Protein AF-A0A973TE44-F1 (afdb_monomer)

pLDDT: mean 85.62, std 12.95, range [37.69, 96.62]

Radius of gyration: 35.78 Å; Cα contacts (8 Å, |Δi|>4): 60; chains: 1; bounding box: 90×37×78 Å

Structure (mmCIF, N/CA/C/O backbone):
data_AF-A0A973TE44-F1
#
_entry.id   AF-A0A973TE44-F1
#
loop_
_atom_site.group_PDB
_atom_site.id
_atom_site.type_symbol
_atom_site.label_atom_id
_atom_site.label_alt_id
_atom_site.label_comp_id
_atom_site.label_asym_id
_atom_site.label_entity_id
_atom_site.label_seq_id
_atom_site.pdbx_PDB_ins_code
_atom_site.Cartn_x
_atom_site.Cartn_y
_atom_site.Cartn_z
_atom_site.occupancy
_atom_site.B_iso_or_equiv
_atom_site.auth_seq_id
_atom_site.auth_comp_id
_atom_site.auth_asym_id
_atom_site.auth_atom_id
_atom_site.pdbx_PDB_model_num
ATOM 1 N N . MET A 1 1 ? 67.732 -26.550 -35.153 1.00 37.69 1 MET A N 1
ATOM 2 C CA . MET A 1 1 ? 66.319 -26.499 -35.582 1.00 37.69 1 MET A CA 1
ATOM 3 C C . MET A 1 1 ? 65.726 -25.186 -35.082 1.00 37.69 1 MET A C 1
ATOM 5 O O . MET A 1 1 ? 65.305 -25.132 -33.938 1.00 37.69 1 MET A O 1
ATOM 9 N N . SER A 1 2 ? 65.777 -24.120 -35.887 1.00 40.84 2 SER A N 1
ATOM 10 C CA . SER A 1 2 ? 65.094 -22.851 -35.585 1.00 40.84 2 SER A CA 1
ATOM 11 C C . SER A 1 2 ? 64.194 -22.502 -36.761 1.00 40.84 2 SER A C 1
ATOM 13 O O . SER A 1 2 ? 64.636 -21.915 -37.746 1.00 40.84 2 SER A O 1
ATOM 15 N N . GLU A 1 3 ? 62.939 -22.927 -36.653 1.00 41.88 3 GLU A N 1
ATOM 16 C CA . GLU A 1 3 ? 61.847 -22.591 -37.564 1.00 41.88 3 GLU A CA 1
ATOM 17 C C . GLU A 1 3 ? 61.602 -21.077 -37.513 1.00 41.88 3 GLU A C 1
ATOM 19 O O . GLU A 1 3 ? 61.155 -20.519 -36.507 1.00 41.88 3 GLU A O 1
ATOM 24 N N . SER A 1 4 ? 61.951 -20.389 -38.597 1.00 41.69 4 SER A N 1
ATOM 25 C CA . SER A 1 4 ? 61.734 -18.953 -38.739 1.00 41.69 4 SER A CA 1
ATOM 26 C C . SER A 1 4 ? 60.271 -18.693 -39.094 1.00 41.69 4 SER A C 1
ATOM 28 O O . SER A 1 4 ? 59.828 -1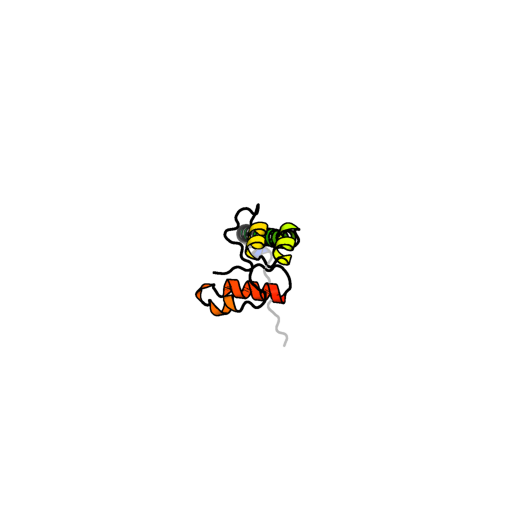8.932 -40.213 1.00 41.69 4 SER A O 1
ATOM 30 N N . LYS A 1 5 ? 59.519 -18.203 -38.105 1.00 54.81 5 LYS A N 1
ATOM 31 C CA . LYS A 1 5 ? 58.118 -17.774 -38.206 1.00 54.81 5 LYS A CA 1
ATOM 32 C C . LYS A 1 5 ? 57.947 -16.796 -39.383 1.00 54.81 5 LYS A C 1
ATOM 34 O O . LYS A 1 5 ? 58.643 -15.774 -39.393 1.00 54.81 5 LYS A O 1
ATOM 39 N N . PRO A 1 6 ? 57.037 -17.042 -40.346 1.00 48.88 6 PRO A N 1
ATOM 40 C CA . PRO A 1 6 ? 56.859 -16.145 -41.475 1.00 48.88 6 PRO A CA 1
ATOM 41 C C . PRO A 1 6 ? 56.259 -14.847 -40.941 1.00 48.88 6 PRO A C 1
ATOM 43 O O . PRO A 1 6 ? 55.105 -14.787 -40.514 1.00 48.88 6 PRO A O 1
ATOM 46 N N . ARG A 1 7 ? 57.078 -13.797 -40.895 1.00 52.97 7 ARG A N 1
ATOM 47 C CA . ARG A 1 7 ? 56.592 -12.447 -40.635 1.00 52.97 7 ARG A CA 1
ATOM 48 C C . ARG A 1 7 ? 55.834 -12.034 -41.887 1.00 52.97 7 ARG A C 1
ATOM 50 O O . ARG A 1 7 ? 56.442 -11.868 -42.939 1.00 52.97 7 ARG A O 1
ATOM 57 N N . LEU A 1 8 ? 54.513 -11.916 -41.763 1.00 49.75 8 LEU A N 1
ATOM 58 C CA . LEU A 1 8 ? 53.638 -11.289 -42.750 1.00 49.75 8 LEU A CA 1
ATOM 59 C C . LEU A 1 8 ? 54.120 -9.849 -42.965 1.00 49.75 8 LEU A C 1
ATOM 61 O O . LEU A 1 8 ? 53.689 -8.919 -42.287 1.00 49.75 8 LEU A O 1
ATOM 65 N N . GLY A 1 9 ? 55.083 -9.683 -43.868 1.00 49.81 9 GLY A N 1
ATOM 66 C CA . GLY A 1 9 ? 55.574 -8.398 -44.332 1.00 49.81 9 GLY A CA 1
ATOM 67 C C . GLY A 1 9 ? 54.519 -7.760 -45.221 1.00 49.81 9 GLY A C 1
ATOM 68 O O . GLY A 1 9 ? 54.658 -7.750 -46.439 1.00 49.81 9 GLY A O 1
ATOM 69 N N . LEU A 1 10 ? 53.442 -7.260 -44.618 1.00 52.91 10 LEU A N 1
ATOM 70 C CA . LEU A 1 10 ? 52.494 -6.384 -45.294 1.00 52.91 10 LEU A CA 1
ATOM 71 C C . LEU A 1 10 ? 53.229 -5.072 -45.575 1.00 52.91 10 LEU A C 1
ATOM 73 O O . LEU A 1 10 ? 53.454 -4.258 -44.680 1.00 52.91 10 LEU A O 1
ATOM 77 N N . SER A 1 11 ? 53.683 -4.901 -46.815 1.00 55.22 11 SER A N 1
ATOM 78 C CA . SER A 1 11 ? 54.371 -3.688 -47.238 1.00 55.22 11 SER A CA 1
ATOM 79 C C . SER A 1 11 ? 53.428 -2.488 -47.090 1.00 55.22 11 SER A C 1
ATOM 81 O O . SER A 1 11 ? 52.282 -2.509 -47.541 1.00 55.22 11 SER A O 1
ATOM 83 N N . ALA A 1 12 ? 53.910 -1.406 -46.473 1.00 56.47 12 ALA A N 1
ATOM 84 C CA . ALA A 1 12 ? 53.135 -0.175 -46.275 1.00 56.47 12 ALA A CA 1
ATOM 85 C C . ALA A 1 12 ? 52.598 0.427 -47.596 1.00 56.47 12 ALA A C 1
ATOM 87 O O . ALA A 1 12 ? 51.619 1.171 -47.595 1.00 56.47 12 ALA A O 1
ATOM 88 N N . ALA A 1 13 ? 53.205 0.069 -48.735 1.00 56.97 13 ALA A N 1
ATOM 89 C CA . ALA A 1 13 ? 52.755 0.442 -50.073 1.00 56.97 13 ALA A CA 1
ATOM 90 C C . ALA A 1 13 ? 51.492 -0.318 -50.532 1.00 56.97 13 ALA A C 1
ATOM 92 O O . ALA A 1 13 ? 50.650 0.281 -51.197 1.00 56.97 13 ALA A O 1
ATOM 93 N N . ALA A 1 14 ? 51.317 -1.587 -50.140 1.00 59.59 14 ALA A N 1
ATOM 94 C CA . ALA A 1 14 ? 50.123 -2.378 -50.458 1.00 59.59 14 ALA A CA 1
ATOM 95 C C . ALA A 1 14 ? 48.900 -1.991 -49.600 1.00 59.59 14 ALA A C 1
ATOM 97 O O . ALA A 1 14 ? 47.764 -2.214 -50.009 1.00 59.59 14 ALA A O 1
ATOM 98 N N . LEU A 1 15 ? 49.117 -1.363 -48.435 1.00 58.75 15 LEU A N 1
ATOM 99 C CA . LEU A 1 15 ? 48.050 -0.893 -47.538 1.00 58.75 15 LEU A CA 1
ATOM 100 C C . LEU A 1 15 ? 47.432 0.458 -47.942 1.00 58.75 15 LEU A C 1
ATOM 102 O O . LEU A 1 15 ? 46.294 0.744 -47.571 1.00 58.75 15 LEU A O 1
ATOM 106 N N . ARG A 1 16 ? 48.151 1.293 -48.705 1.00 64.12 16 ARG A N 1
ATOM 107 C CA . ARG A 1 16 ? 47.674 2.616 -49.156 1.00 64.12 16 ARG A CA 1
ATOM 108 C C . ARG A 1 16 ? 46.314 2.596 -49.877 1.00 64.12 16 ARG A C 1
ATOM 110 O O . ARG A 1 16 ? 45.487 3.438 -49.539 1.00 64.12 16 ARG A O 1
ATOM 117 N N . PRO A 1 17 ? 46.034 1.663 -50.808 1.00 71.62 17 PRO A N 1
ATOM 118 C CA . PRO A 1 17 ? 44.709 1.561 -51.426 1.00 71.62 17 PRO A CA 1
ATOM 119 C C . PRO A 1 17 ? 43.651 0.897 -50.525 1.00 71.62 17 PRO A C 1
ATOM 121 O O . PRO A 1 17 ? 42.462 1.066 -50.774 1.00 71.62 17 PRO A O 1
ATOM 124 N N . ALA A 1 18 ? 44.049 0.177 -49.468 1.00 77.06 18 ALA A N 1
ATOM 125 C CA . ALA A 1 18 ? 43.128 -0.467 -48.525 1.00 77.06 18 ALA A CA 1
ATOM 126 C C . ALA A 1 18 ? 42.612 0.489 -47.430 1.00 77.06 18 ALA A C 1
ATOM 128 O O . ALA A 1 18 ? 41.529 0.279 -46.888 1.00 77.06 18 ALA A O 1
ATOM 129 N N . LEU A 1 19 ? 43.348 1.567 -47.134 1.00 82.31 19 LEU A N 1
ATOM 130 C CA . LEU A 1 19 ? 42.959 2.615 -46.179 1.00 82.31 19 LEU A CA 1
ATOM 131 C C . LEU A 1 19 ? 41.549 3.201 -46.391 1.00 82.31 19 LEU A C 1
ATOM 133 O O . LEU A 1 19 ? 40.808 3.258 -45.410 1.00 82.31 19 LEU A O 1
ATOM 137 N N . PRO A 1 20 ? 41.127 3.619 -47.603 1.00 85.50 20 PRO A N 1
ATOM 138 C CA . PRO A 1 20 ? 39.774 4.141 -47.802 1.00 85.50 20 PRO A CA 1
ATOM 139 C C . PRO A 1 20 ? 38.699 3.075 -47.568 1.00 85.50 20 PRO A C 1
ATOM 141 O O . PRO A 1 20 ? 37.655 3.382 -47.003 1.00 85.50 20 PRO A O 1
ATOM 144 N N . VAL A 1 21 ? 38.963 1.815 -47.930 1.00 87.62 21 VAL A N 1
ATOM 145 C CA . VAL A 1 21 ? 38.032 0.700 -47.687 1.00 87.62 21 VAL A CA 1
ATOM 146 C C . VAL A 1 21 ? 37.864 0.458 -46.189 1.00 87.62 21 VAL A C 1
ATOM 148 O O . VAL A 1 21 ? 36.741 0.327 -45.708 1.00 87.62 21 VAL A O 1
ATOM 151 N N . VAL A 1 22 ? 38.966 0.466 -45.434 1.00 89.38 22 VAL A N 1
ATOM 152 C CA . VAL A 1 22 ? 38.932 0.366 -43.969 1.00 89.38 22 VAL A CA 1
ATOM 153 C C . VAL A 1 22 ? 38.205 1.563 -43.360 1.00 89.38 22 VAL A C 1
ATOM 155 O O . VAL A 1 22 ? 37.382 1.372 -42.475 1.00 89.38 22 VAL A O 1
ATOM 158 N N . ALA A 1 23 ? 38.442 2.782 -43.851 1.00 91.56 23 ALA A N 1
ATOM 159 C CA . ALA A 1 23 ? 37.746 3.973 -43.372 1.00 91.56 23 ALA A CA 1
ATOM 160 C C . ALA A 1 23 ? 36.227 3.873 -43.587 1.00 91.56 23 ALA A C 1
ATOM 162 O O . ALA A 1 23 ? 35.462 4.127 -42.659 1.00 91.56 23 ALA A O 1
ATOM 163 N N . VAL A 1 24 ? 35.786 3.438 -44.771 1.00 94.12 24 VAL A N 1
ATOM 164 C CA . VAL A 1 24 ? 34.364 3.201 -45.063 1.00 94.12 24 VAL A CA 1
ATOM 165 C C . VAL A 1 24 ? 33.791 2.121 -44.147 1.00 94.12 24 VAL A C 1
ATOM 167 O O . VAL A 1 24 ? 32.714 2.306 -43.584 1.00 94.12 24 VAL A O 1
ATOM 170 N N . LEU A 1 25 ? 34.516 1.021 -43.938 1.00 94.44 25 LEU A N 1
ATOM 171 C CA . LEU A 1 25 ? 34.082 -0.057 -43.051 1.00 94.44 25 LEU A CA 1
ATOM 172 C C . LEU A 1 25 ? 33.969 0.415 -41.594 1.00 94.44 25 LEU A C 1
ATOM 174 O O . LEU A 1 25 ? 32.982 0.114 -40.928 1.00 94.44 25 LEU A O 1
ATOM 178 N N . CYS A 1 26 ? 34.915 1.227 -41.120 1.00 95.12 26 CYS A N 1
ATOM 179 C CA . CYS A 1 26 ? 34.850 1.863 -39.805 1.00 95.12 26 CYS A CA 1
ATOM 180 C C . CYS A 1 26 ? 33.636 2.788 -39.673 1.00 95.12 26 CYS A C 1
ATOM 182 O O . CYS A 1 26 ? 32.968 2.761 -38.643 1.00 95.12 26 CYS A O 1
ATOM 184 N N . VAL A 1 27 ? 33.317 3.577 -40.703 1.00 96.38 27 VAL A N 1
ATOM 185 C CA . VAL A 1 27 ? 32.129 4.446 -40.702 1.00 96.38 27 VAL A CA 1
ATOM 186 C C . VAL A 1 27 ? 30.844 3.620 -40.662 1.00 96.38 27 VAL A C 1
ATOM 188 O O . VAL A 1 27 ? 29.948 3.929 -39.880 1.00 96.38 27 VAL A O 1
ATOM 191 N N . LEU A 1 28 ? 30.757 2.542 -41.444 1.00 96.56 28 LEU A N 1
ATOM 192 C CA . LEU A 1 28 ? 29.603 1.640 -41.424 1.00 96.56 28 LEU A CA 1
ATOM 193 C C . LEU A 1 28 ? 29.418 0.990 -40.051 1.00 96.56 28 LEU A C 1
ATOM 195 O O . LEU A 1 28 ? 28.299 0.948 -39.542 1.00 96.56 28 LEU A O 1
ATOM 199 N N . LEU A 1 29 ? 30.506 0.536 -39.426 1.00 96.12 29 LEU A N 1
ATOM 200 C CA . LEU A 1 29 ? 30.465 -0.005 -38.069 1.00 96.12 29 LEU A CA 1
ATOM 201 C C . LEU A 1 29 ? 30.053 1.058 -37.048 1.00 96.12 29 LEU A C 1
ATOM 203 O O . LEU A 1 29 ? 29.213 0.781 -36.198 1.00 96.12 29 LEU A O 1
ATOM 207 N N . ALA A 1 30 ? 30.584 2.277 -37.148 1.00 96.19 30 ALA A N 1
ATOM 208 C CA . ALA A 1 30 ? 30.212 3.374 -36.260 1.00 96.19 30 ALA A CA 1
ATOM 209 C C . ALA A 1 30 ? 28.715 3.705 -36.365 1.00 96.19 30 ALA A C 1
ATOM 211 O O . ALA A 1 30 ? 28.048 3.857 -35.343 1.00 96.19 30 ALA A O 1
ATOM 212 N N . LEU A 1 31 ? 28.167 3.749 -37.583 1.00 96.62 31 LEU A N 1
ATOM 213 C CA . LEU A 1 31 ? 26.737 3.961 -37.814 1.00 96.62 31 LEU A CA 1
ATOM 214 C C . LEU A 1 31 ? 25.889 2.803 -37.277 1.00 96.62 31 LEU A C 1
ATOM 216 O O . LEU A 1 31 ? 24.867 3.045 -36.636 1.00 96.62 31 LEU A O 1
ATOM 220 N N . ALA A 1 32 ? 26.316 1.556 -37.492 1.00 94.75 32 ALA A N 1
ATOM 221 C CA . ALA A 1 32 ? 25.615 0.384 -36.977 1.00 94.75 32 ALA A CA 1
ATOM 222 C C . ALA A 1 32 ? 25.575 0.378 -35.441 1.00 94.75 32 ALA A C 1
ATOM 224 O O . ALA A 1 32 ? 24.511 0.181 -34.854 1.00 94.75 32 ALA A O 1
ATOM 225 N N . LEU A 1 33 ? 26.706 0.659 -34.787 1.00 95.75 33 LEU A N 1
ATOM 226 C CA . LEU A 1 33 ? 26.793 0.746 -33.329 1.00 95.75 33 LEU A CA 1
ATOM 227 C C . LEU A 1 33 ? 25.950 1.899 -32.775 1.00 95.75 33 LEU A C 1
ATOM 229 O O . LEU A 1 33 ? 25.213 1.704 -31.810 1.00 95.75 33 LEU A O 1
ATOM 233 N N . ALA A 1 34 ? 26.000 3.076 -33.407 1.00 95.31 34 ALA A N 1
ATOM 234 C CA . ALA A 1 34 ? 25.180 4.219 -33.013 1.00 95.31 34 ALA A CA 1
ATOM 235 C C . ALA A 1 34 ? 23.679 3.903 -33.113 1.00 95.31 34 ALA A C 1
ATOM 237 O O . ALA A 1 34 ? 22.909 4.249 -32.218 1.00 95.31 34 ALA A O 1
ATOM 238 N N . TRP A 1 35 ? 23.262 3.203 -34.170 1.00 95.38 35 TRP A N 1
ATOM 239 C CA . TRP A 1 35 ? 21.872 2.795 -34.359 1.00 95.38 35 TRP A CA 1
ATOM 240 C C . TRP A 1 35 ? 21.396 1.792 -33.302 1.00 95.38 35 TRP A C 1
ATOM 242 O O . TRP A 1 35 ? 20.288 1.928 -32.781 1.00 95.38 35 TRP A O 1
ATOM 252 N N . ILE A 1 36 ? 22.230 0.804 -32.960 1.00 94.19 36 ILE A N 1
ATOM 253 C CA . ILE A 1 36 ? 21.920 -0.192 -31.923 1.00 94.19 36 ILE A CA 1
ATOM 254 C C . ILE A 1 36 ? 21.790 0.491 -30.560 1.00 94.19 36 ILE A C 1
ATOM 256 O O . ILE A 1 36 ? 20.752 0.354 -29.918 1.00 94.19 36 ILE A O 1
ATOM 260 N N . GLY A 1 37 ? 22.775 1.304 -30.167 1.00 91.94 37 GLY A N 1
ATOM 261 C CA . GLY A 1 37 ? 22.735 2.019 -28.890 1.00 91.94 37 GLY A CA 1
ATOM 262 C C . GLY A 1 37 ? 21.539 2.969 -28.780 1.00 91.94 37 GLY A C 1
ATOM 263 O O . GLY A 1 37 ? 20.916 3.069 -27.725 1.00 91.94 37 GLY A O 1
ATOM 264 N N . PHE A 1 38 ? 21.151 3.623 -29.880 1.00 93.62 38 PHE A N 1
ATOM 265 C CA . PHE A 1 38 ? 19.966 4.480 -29.901 1.00 93.62 38 PHE A CA 1
ATOM 266 C C . PHE A 1 38 ? 18.65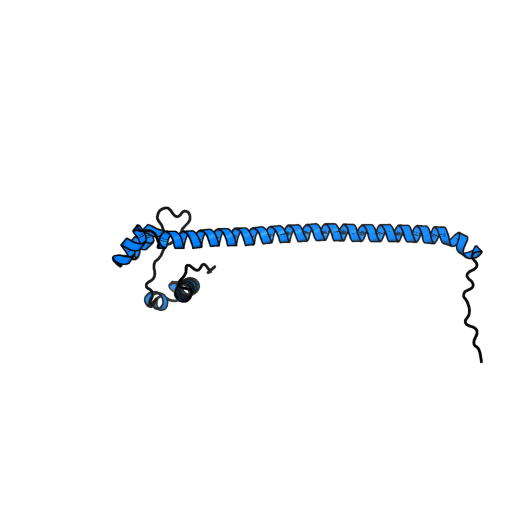9 3.693 -29.728 1.00 93.62 38 PHE A C 1
ATOM 268 O O . PHE A 1 38 ? 17.761 4.149 -29.018 1.00 93.62 38 PHE A O 1
ATOM 275 N N . ARG A 1 39 ? 18.545 2.505 -30.338 1.00 92.00 39 ARG A N 1
ATOM 276 C CA . ARG A 1 39 ? 17.392 1.612 -30.144 1.00 92.00 39 ARG A CA 1
ATOM 277 C C . ARG A 1 39 ? 17.316 1.083 -28.716 1.00 92.00 39 ARG A C 1
ATOM 279 O O . ARG A 1 39 ? 16.262 1.194 -28.098 1.00 92.00 39 ARG A O 1
ATOM 286 N N . GLU A 1 40 ? 18.429 0.594 -28.179 1.00 91.50 40 GLU A N 1
ATOM 287 C CA . GLU A 1 40 ? 18.506 0.118 -26.794 1.00 91.50 40 GLU A CA 1
ATOM 288 C C . GLU A 1 40 ? 18.137 1.220 -25.797 1.00 91.50 40 GLU A C 1
ATOM 290 O O . GLU A 1 40 ? 17.379 0.981 -24.858 1.00 91.50 40 GLU A O 1
ATOM 295 N N . TRP A 1 41 ? 18.601 2.452 -26.031 1.00 91.25 41 TRP A N 1
ATOM 296 C CA . TRP A 1 41 ? 18.233 3.598 -25.205 1.00 91.25 41 TRP A CA 1
ATOM 297 C C . TRP A 1 41 ? 16.728 3.891 -25.254 1.00 91.25 41 TRP A C 1
ATOM 299 O O . TRP A 1 41 ? 16.117 4.097 -24.206 1.00 91.25 41 TRP A O 1
ATOM 309 N N . GLN A 1 42 ? 16.099 3.865 -26.434 1.00 91.50 42 GLN A N 1
ATOM 310 C CA . GLN A 1 42 ? 14.646 4.055 -26.540 1.00 91.50 42 GLN A CA 1
ATOM 311 C C . GLN A 1 42 ? 13.853 2.959 -25.824 1.00 91.50 42 GLN A C 1
ATOM 313 O O . GLN A 1 42 ? 12.866 3.255 -25.146 1.00 91.50 42 GLN A O 1
ATOM 318 N N . ASP A 1 43 ? 14.271 1.704 -25.955 1.00 90.31 43 ASP A N 1
ATOM 319 C CA . ASP A 1 43 ? 13.596 0.582 -25.306 1.00 90.31 43 ASP A CA 1
ATOM 320 C C . ASP A 1 43 ? 13.770 0.629 -23.780 1.00 90.31 43 ASP A C 1
ATOM 322 O O . ASP A 1 43 ? 12.811 0.396 -23.036 1.00 90.31 43 ASP A O 1
ATOM 326 N N . ALA A 1 44 ? 14.947 1.037 -23.296 1.00 90.88 44 ALA A N 1
ATOM 327 C CA . ALA A 1 44 ? 15.193 1.292 -21.879 1.00 90.88 44 ALA A CA 1
ATOM 328 C C . ALA A 1 44 ? 14.309 2.425 -21.329 1.00 90.88 44 ALA A C 1
ATOM 330 O O . ALA A 1 44 ? 13.758 2.297 -20.239 1.00 90.88 44 ALA A O 1
ATOM 331 N N . GLN A 1 45 ? 14.105 3.509 -22.085 1.00 89.94 45 GLN A N 1
ATOM 332 C CA . GLN A 1 45 ? 13.204 4.597 -21.678 1.00 89.94 45 GLN A CA 1
ATOM 333 C C . GLN A 1 45 ? 11.752 4.116 -21.540 1.00 89.94 45 GLN A C 1
ATOM 335 O O . GLN A 1 45 ? 11.065 4.456 -20.576 1.00 89.94 45 GLN A O 1
ATOM 340 N N . ARG A 1 46 ? 11.276 3.280 -22.472 1.00 89.12 46 ARG A N 1
ATOM 341 C CA . ARG A 1 46 ? 9.911 2.725 -22.424 1.00 89.12 46 ARG A CA 1
ATOM 342 C C . ARG A 1 46 ? 9.711 1.793 -21.234 1.00 89.12 46 ARG A C 1
ATOM 344 O O . ARG A 1 46 ? 8.690 1.888 -20.554 1.00 89.12 46 ARG A O 1
ATOM 351 N N . SER A 1 47 ? 10.670 0.907 -20.968 1.00 91.31 47 SER A N 1
ATOM 352 C CA . SER A 1 47 ? 10.585 -0.018 -19.834 1.00 91.31 47 SER A CA 1
ATOM 353 C C . SER A 1 47 ? 10.653 0.717 -18.494 1.00 91.31 47 SER A C 1
ATOM 355 O O . SER A 1 47 ? 9.848 0.430 -17.607 1.00 91.31 47 SER A O 1
ATOM 357 N N . GLN A 1 48 ? 11.515 1.731 -18.374 1.00 91.94 48 GLN A N 1
ATOM 358 C CA . GLN A 1 48 ? 11.589 2.590 -17.190 1.00 91.94 48 GLN A CA 1
ATOM 359 C C . GLN A 1 48 ? 10.283 3.351 -16.950 1.00 91.94 48 GLN A C 1
ATOM 361 O O . GLN A 1 48 ? 9.808 3.392 -15.817 1.00 91.94 48 GLN A O 1
ATOM 366 N N . ALA A 1 49 ? 9.658 3.901 -17.995 1.00 90.44 49 ALA A N 1
ATOM 367 C CA . ALA A 1 49 ? 8.378 4.596 -17.866 1.00 90.44 49 ALA A CA 1
ATOM 368 C C . ALA A 1 49 ? 7.253 3.661 -17.380 1.00 90.44 49 ALA A C 1
ATOM 370 O O . ALA A 1 49 ? 6.467 4.032 -16.505 1.00 90.44 49 ALA A O 1
ATOM 371 N N . LEU A 1 50 ? 7.196 2.430 -17.900 1.00 94.00 50 LEU A N 1
ATOM 372 C CA . LEU A 1 50 ? 6.240 1.414 -17.446 1.00 94.00 50 LEU A CA 1
ATOM 373 C C . LEU A 1 50 ? 6.490 1.003 -15.993 1.00 94.00 50 LEU A C 1
ATOM 375 O O . LEU A 1 50 ? 5.546 0.906 -15.209 1.00 94.00 50 LEU A O 1
ATOM 379 N N . GLN A 1 51 ? 7.753 0.794 -15.621 1.00 93.88 51 GLN A N 1
ATOM 380 C CA . GLN A 1 51 ? 8.127 0.456 -14.253 1.00 93.88 51 GLN A CA 1
ATOM 381 C C . GLN A 1 51 ? 7.759 1.586 -13.287 1.00 93.88 51 GLN A C 1
ATOM 383 O O . GLN A 1 51 ? 7.108 1.329 -12.280 1.00 93.88 51 GLN A O 1
ATOM 388 N N . ALA A 1 52 ? 8.063 2.838 -13.635 1.00 93.88 52 ALA A N 1
ATOM 389 C CA . ALA A 1 52 ? 7.694 3.999 -12.834 1.00 93.88 52 ALA A CA 1
ATOM 390 C C . ALA A 1 52 ? 6.171 4.123 -12.667 1.00 93.88 52 ALA A C 1
ATOM 392 O O . ALA A 1 52 ? 5.689 4.363 -11.564 1.00 93.88 52 ALA A O 1
ATOM 393 N N . SER A 1 53 ? 5.391 3.909 -13.733 1.00 93.56 53 SER A N 1
ATOM 394 C CA . SER A 1 53 ? 3.924 3.915 -13.657 1.00 93.56 53 SER A CA 1
ATOM 395 C C . SER A 1 53 ? 3.390 2.824 -12.723 1.00 93.56 53 SER A C 1
ATOM 397 O O . SER A 1 53 ? 2.522 3.094 -11.888 1.00 93.56 53 SER A O 1
ATOM 399 N N . ARG A 1 54 ? 3.940 1.608 -12.813 1.00 94.25 54 ARG A N 1
ATOM 400 C CA . ARG A 1 54 ? 3.596 0.499 -11.916 1.00 94.25 54 ARG A CA 1
ATOM 401 C C . ARG A 1 54 ? 3.932 0.839 -10.468 1.00 94.25 54 ARG A C 1
ATOM 403 O O . ARG A 1 54 ? 3.097 0.633 -9.589 1.00 94.25 54 ARG A O 1
ATOM 410 N N . ASP A 1 55 ? 5.125 1.364 -10.226 1.00 95.62 55 ASP A N 1
ATOM 411 C CA . ASP A 1 55 ? 5.589 1.697 -8.884 1.00 95.62 55 ASP A CA 1
ATOM 412 C C . ASP A 1 55 ? 4.732 2.806 -8.272 1.00 95.62 55 ASP A C 1
ATOM 414 O O . ASP A 1 55 ? 4.333 2.694 -7.115 1.00 95.62 55 ASP A O 1
ATOM 418 N N . LEU A 1 56 ? 4.343 3.817 -9.055 1.00 94.75 56 LEU A N 1
ATOM 419 C CA . LEU A 1 56 ? 3.406 4.856 -8.621 1.00 94.75 56 LEU A CA 1
ATOM 420 C C . LEU A 1 56 ? 2.030 4.283 -8.266 1.00 94.75 56 LEU A C 1
ATOM 422 O O . LEU A 1 56 ? 1.458 4.667 -7.247 1.00 94.75 56 LEU A O 1
ATOM 426 N N . ALA A 1 57 ? 1.503 3.343 -9.055 1.00 94.31 57 ALA A N 1
ATOM 427 C CA . ALA A 1 57 ? 0.227 2.696 -8.754 1.00 94.31 57 ALA A CA 1
ATOM 428 C C . ALA A 1 57 ? 0.296 1.869 -7.458 1.00 94.31 57 ALA A C 1
ATOM 430 O O . ALA A 1 57 ? -0.599 1.957 -6.612 1.00 94.31 57 ALA A O 1
ATOM 431 N N . VAL A 1 58 ? 1.376 1.106 -7.264 1.00 95.06 58 VAL A N 1
ATOM 432 C CA . VAL A 1 58 ? 1.606 0.318 -6.043 1.00 95.06 58 VAL A CA 1
ATOM 433 C C . VAL A 1 58 ? 1.769 1.233 -4.831 1.00 95.06 58 VAL A C 1
ATOM 435 O O . VAL A 1 58 ? 1.104 1.023 -3.817 1.00 95.06 58 VAL A O 1
ATOM 438 N N . GLN A 1 59 ? 2.599 2.271 -4.932 1.00 94.69 59 GLN A N 1
ATOM 439 C CA . GLN A 1 59 ? 2.832 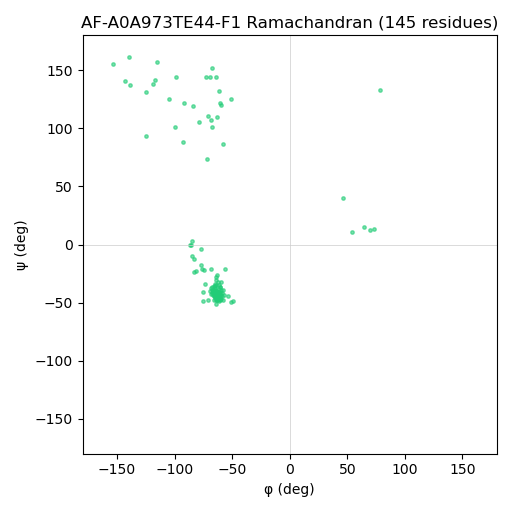3.229 -3.850 1.00 94.69 59 GLN A CA 1
ATOM 440 C C . GLN A 1 59 ? 1.559 3.997 -3.495 1.00 94.69 59 GLN A C 1
ATOM 442 O O . GLN A 1 59 ? 1.217 4.092 -2.317 1.00 94.69 59 GLN A O 1
ATOM 447 N N . GLY A 1 60 ? 0.819 4.482 -4.495 1.00 93.88 60 GLY A N 1
ATOM 448 C CA . GLY A 1 60 ? -0.451 5.174 -4.296 1.00 93.88 60 GLY A CA 1
ATOM 449 C C . GLY A 1 60 ? -1.484 4.286 -3.603 1.00 93.88 60 GLY A C 1
ATOM 450 O O . GLY A 1 60 ? -2.111 4.708 -2.632 1.00 93.88 60 GLY A O 1
ATOM 451 N N . THR A 1 61 ? -1.596 3.024 -4.028 1.00 93.00 61 THR A N 1
ATOM 452 C CA . THR A 1 61 ? -2.498 2.044 -3.401 1.00 93.00 61 THR A CA 1
ATOM 453 C C . THR A 1 61 ? -2.076 1.736 -1.965 1.00 93.00 61 THR A C 1
ATOM 455 O O . THR A 1 61 ? -2.906 1.763 -1.059 1.00 93.00 61 THR A O 1
ATOM 458 N N . ALA A 1 62 ? -0.784 1.504 -1.722 1.00 91.69 62 ALA A N 1
ATOM 459 C CA . ALA A 1 62 ? -0.257 1.237 -0.386 1.00 91.69 62 ALA A CA 1
ATOM 460 C C . ALA A 1 62 ? -0.457 2.430 0.561 1.00 91.69 62 ALA A C 1
ATOM 462 O O . ALA A 1 62 ? -0.826 2.254 1.723 1.00 91.69 62 ALA A O 1
ATOM 463 N N . GLN A 1 63 ? -0.262 3.655 0.069 1.00 93.62 63 GLN A N 1
ATOM 464 C CA . GLN A 1 63 ? -0.482 4.874 0.840 1.00 93.62 63 GLN A CA 1
ATOM 465 C C . GLN A 1 63 ? -1.966 5.096 1.140 1.00 93.62 63 GLN A C 1
ATOM 467 O O . GLN A 1 63 ? -2.311 5.436 2.275 1.00 93.62 63 GLN A O 1
ATOM 472 N N . ALA A 1 64 ? -2.846 4.871 0.161 1.00 91.12 64 ALA A N 1
ATOM 473 C CA . ALA A 1 64 ? -4.289 4.921 0.361 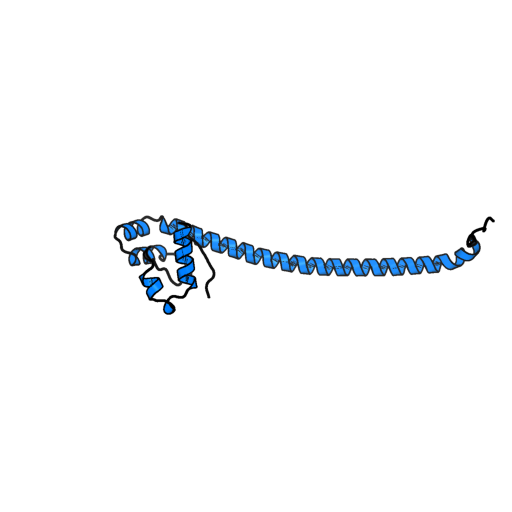1.00 91.12 64 ALA A CA 1
ATOM 474 C C . ALA A 1 64 ? -4.728 3.898 1.416 1.00 91.12 64 ALA A C 1
ATOM 476 O O . ALA A 1 64 ? -5.428 4.264 2.360 1.00 91.12 64 ALA A O 1
ATOM 477 N N . LEU A 1 65 ? -4.240 2.657 1.327 1.00 91.75 65 LEU A N 1
ATOM 478 C CA . LEU A 1 65 ? -4.532 1.606 2.300 1.00 91.75 65 LEU A CA 1
ATOM 479 C C . LEU A 1 65 ? -4.047 1.988 3.700 1.00 91.75 65 LEU A C 1
ATOM 481 O O . LEU A 1 65 ? -4.821 1.956 4.649 1.00 91.75 65 LEU A O 1
ATOM 485 N N . LYS A 1 66 ? -2.801 2.459 3.821 1.00 91.81 66 LYS A N 1
ATOM 486 C CA . LYS A 1 66 ? -2.234 2.931 5.092 1.00 91.81 66 LYS A CA 1
ATOM 487 C C . LYS A 1 66 ? -3.061 4.064 5.704 1.00 91.81 66 LYS A C 1
ATOM 489 O O . LYS A 1 66 ? -3.253 4.089 6.918 1.00 91.81 66 LYS A O 1
ATOM 494 N N . LYS A 1 67 ? -3.567 4.990 4.882 1.00 92.06 67 LYS A N 1
ATOM 495 C CA . LYS A 1 67 ? -4.445 6.078 5.332 1.00 92.06 67 LYS A CA 1
ATOM 496 C C . LYS A 1 67 ? -5.769 5.537 5.877 1.00 92.06 67 LYS A C 1
ATOM 498 O O . LYS A 1 67 ? -6.183 5.975 6.944 1.00 92.06 67 LYS A O 1
ATOM 503 N N . GLN A 1 68 ? -6.389 4.575 5.193 1.00 91.38 68 GLN A N 1
ATOM 504 C CA . GLN A 1 68 ? -7.629 3.935 5.648 1.00 91.38 68 GLN A CA 1
ATOM 505 C C . GLN A 1 68 ? -7.416 3.141 6.946 1.00 91.38 68 GLN A C 1
ATOM 507 O O . GLN A 1 68 ? -8.183 3.296 7.890 1.00 91.38 68 GLN A O 1
ATOM 512 N N . THR A 1 69 ? -6.336 2.359 7.046 1.00 91.44 69 THR A N 1
ATOM 513 C CA . THR A 1 69 ? -5.982 1.615 8.267 1.00 91.44 69 THR A CA 1
ATOM 514 C C . THR A 1 69 ? -5.749 2.551 9.452 1.00 91.44 69 THR A C 1
ATOM 516 O O . THR A 1 69 ? -6.240 2.296 10.549 1.00 91.44 69 THR A O 1
ATOM 519 N N . LYS A 1 70 ? -5.046 3.670 9.235 1.00 91.62 70 LYS A N 1
ATOM 520 C CA . LYS A 1 70 ? -4.853 4.689 10.272 1.00 91.62 70 LYS A CA 1
ATOM 521 C C . LYS A 1 70 ? -6.175 5.347 10.670 1.00 91.62 70 LYS A C 1
ATOM 523 O O . LYS A 1 70 ? -6.447 5.486 11.854 1.00 91.62 70 LYS A O 1
ATOM 528 N N . GLN A 1 71 ? -7.016 5.698 9.698 1.00 91.94 71 GLN A N 1
ATOM 529 C CA . GLN A 1 71 ? -8.335 6.267 9.966 1.00 91.94 71 GLN A CA 1
ATOM 530 C C . GLN A 1 71 ? -9.217 5.309 10.780 1.00 91.94 71 GLN A C 1
ATOM 532 O O . GLN A 1 71 ? -9.916 5.760 11.684 1.00 91.94 71 GLN A O 1
ATOM 537 N N . LEU A 1 72 ? -9.159 4.001 10.505 1.00 91.38 72 LEU A N 1
ATOM 538 C CA . LEU A 1 72 ? -9.827 2.985 11.318 1.00 91.38 72 LEU A CA 1
ATOM 539 C C . LEU A 1 72 ? -9.301 2.995 12.756 1.00 91.38 72 LEU A C 1
ATOM 541 O O . LEU A 1 72 ? -10.098 3.015 13.686 1.00 91.38 72 LEU A O 1
ATOM 545 N N . GLN A 1 73 ? -7.979 3.024 12.941 1.00 91.69 73 GLN A N 1
ATOM 546 C CA . GLN A 1 73 ? -7.361 3.082 14.268 1.00 91.69 73 GLN A CA 1
ATOM 547 C C . GLN A 1 73 ? -7.823 4.308 15.066 1.00 91.69 73 GLN A C 1
ATOM 549 O O . GLN A 1 73 ? -8.248 4.179 16.213 1.00 91.69 73 GLN A O 1
ATOM 554 N N . ASP A 1 74 ? -7.791 5.484 14.439 1.00 91.75 74 ASP A N 1
ATOM 555 C CA . ASP A 1 74 ? -8.187 6.743 15.070 1.00 91.75 74 ASP A CA 1
ATOM 556 C C . ASP A 1 74 ? -9.692 6.736 15.421 1.00 91.75 74 ASP A C 1
ATOM 558 O O . ASP A 1 74 ? -10.095 7.201 16.487 1.00 91.75 74 ASP A O 1
ATOM 562 N N . ARG A 1 75 ? -10.539 6.148 14.562 1.00 90.69 75 ARG A N 1
ATOM 563 C CA . ARG A 1 75 ? -11.981 5.979 14.820 1.00 90.69 75 ARG A CA 1
ATOM 564 C C . ARG A 1 75 ? -12.263 4.972 15.930 1.00 90.69 75 ARG A C 1
ATOM 566 O O . ARG A 1 75 ? -13.136 5.231 16.754 1.00 90.69 75 ARG A O 1
ATOM 573 N N . LEU A 1 76 ? -11.534 3.860 15.993 1.00 89.12 76 LEU A N 1
ATOM 574 C CA . LEU A 1 76 ? -11.654 2.887 17.083 1.00 89.12 76 LEU A CA 1
ATOM 575 C C . LEU A 1 76 ? -11.297 3.515 18.434 1.00 89.12 76 LEU A C 1
ATOM 577 O O . LEU A 1 76 ? -11.937 3.215 19.437 1.00 89.12 76 LEU A O 1
ATOM 581 N N . ALA A 1 77 ? -10.331 4.432 18.461 1.00 90.12 77 ALA A N 1
ATOM 582 C CA . ALA A 1 77 ? -9.970 5.193 19.656 1.00 90.12 77 ALA A CA 1
ATOM 583 C C . ALA A 1 77 ? -10.956 6.332 19.994 1.00 90.12 77 ALA A C 1
ATOM 585 O O . ALA A 1 77 ? -10.793 7.003 21.013 1.00 90.12 77 ALA A O 1
ATOM 586 N N . SER A 1 78 ? -11.970 6.584 19.161 1.00 91.62 78 SER A N 1
ATOM 587 C CA . SER A 1 78 ? -12.904 7.687 19.377 1.00 91.62 78 SER A CA 1
ATOM 588 C C . SER A 1 78 ? -13.871 7.413 20.534 1.00 91.62 78 SER A C 1
ATOM 590 O O . SER A 1 78 ? -14.354 6.296 20.727 1.00 91.62 78 SER A O 1
ATOM 592 N N . VAL A 1 79 ? -14.206 8.475 21.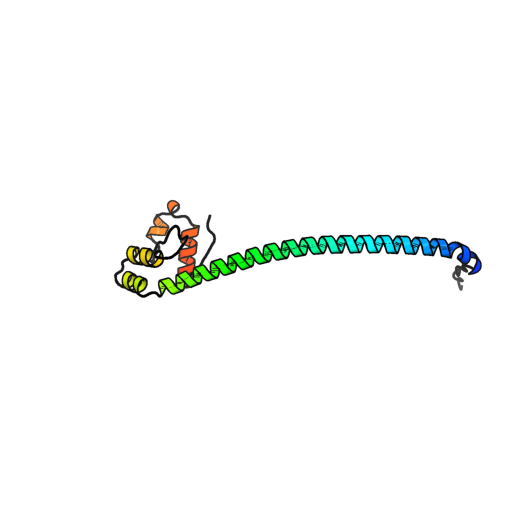273 1.00 90.69 79 VAL A N 1
ATOM 593 C CA . VAL A 1 79 ? -15.155 8.444 22.399 1.00 90.69 79 VAL A CA 1
ATOM 594 C C . VAL A 1 79 ? -16.487 7.749 22.067 1.00 90.69 79 VAL A C 1
ATOM 596 O O . VAL A 1 79 ? -16.885 6.891 22.853 1.00 90.69 79 VAL A O 1
ATOM 599 N N . PRO A 1 80 ? -17.188 8.041 20.947 1.00 89.12 80 PRO A N 1
ATOM 600 C CA . PRO A 1 80 ? -18.474 7.394 20.668 1.00 89.12 80 PRO A CA 1
ATOM 601 C C . PRO A 1 80 ? -18.347 5.880 20.459 1.00 89.12 80 PRO A C 1
ATOM 603 O O . PRO A 1 80 ? -19.226 5.133 20.880 1.00 89.12 80 PRO A O 1
ATOM 606 N N . VAL A 1 81 ? -17.246 5.418 19.858 1.00 90.00 81 VAL A N 1
ATOM 607 C CA . VAL A 1 81 ? -16.998 3.986 19.652 1.00 90.00 81 VAL A CA 1
ATOM 608 C C . VAL A 1 81 ? -16.681 3.308 20.981 1.00 90.00 81 VAL A C 1
ATOM 610 O O . VAL A 1 81 ? -17.307 2.308 21.315 1.00 90.00 81 VAL A O 1
ATOM 613 N N . GLN A 1 82 ? -15.783 3.882 21.781 1.00 92.69 82 GLN A N 1
ATOM 614 C CA . GLN A 1 82 ? -15.427 3.344 23.098 1.00 92.69 82 GLN A CA 1
ATOM 615 C C . GLN A 1 82 ? -16.626 3.300 24.057 1.00 92.69 82 GLN A C 1
ATOM 617 O O . GLN A 1 82 ? -16.799 2.325 24.783 1.00 92.69 82 GLN A O 1
ATOM 622 N N . ALA A 1 83 ? -17.500 4.310 24.023 1.00 90.62 83 ALA A N 1
ATOM 623 C CA . ALA A 1 83 ? -18.721 4.333 24.825 1.00 90.62 83 ALA A CA 1
ATOM 624 C C . ALA A 1 83 ? -19.706 3.222 24.426 1.00 90.62 83 ALA A C 1
ATOM 626 O O . ALA A 1 83 ? -20.266 2.560 25.299 1.00 90.62 83 ALA A O 1
ATOM 627 N N . ALA A 1 84 ? -19.896 2.991 23.123 1.00 90.00 84 ALA A N 1
ATOM 628 C CA . ALA A 1 84 ? -20.739 1.904 22.629 1.00 90.00 84 ALA A CA 1
ATOM 629 C C . ALA A 1 84 ? -20.154 0.521 22.972 1.00 90.00 84 ALA A C 1
ATOM 631 O O . ALA A 1 84 ? -20.884 -0.364 23.419 1.00 90.00 84 ALA A O 1
ATOM 632 N N . LEU A 1 85 ? -18.831 0.361 22.846 1.00 88.94 85 LEU A N 1
ATOM 633 C CA . LEU A 1 85 ? -18.117 -0.860 23.229 1.00 88.94 85 LEU A CA 1
ATOM 634 C C . LEU A 1 85 ? -18.223 -1.147 24.732 1.00 88.94 85 LEU A C 1
ATOM 636 O O . LEU A 1 85 ? -18.471 -2.287 25.113 1.00 88.94 85 LEU A O 1
ATOM 640 N N . ALA A 1 86 ? -18.109 -0.127 25.586 1.00 90.00 86 ALA A N 1
ATOM 641 C CA . ALA A 1 86 ? -18.262 -0.272 27.035 1.00 90.00 86 ALA A CA 1
ATOM 642 C C . ALA A 1 86 ? -19.676 -0.721 27.449 1.00 90.00 86 ALA A C 1
ATOM 644 O O . ALA A 1 86 ? -19.846 -1.355 28.486 1.00 90.00 86 ALA A O 1
ATOM 645 N N . GLN A 1 87 ? -20.688 -0.417 26.632 1.00 89.81 87 GLN A N 1
ATOM 646 C CA . GLN A 1 87 ? -22.072 -0.863 26.822 1.00 89.81 87 GLN A CA 1
ATOM 647 C C . GLN A 1 87 ? -22.346 -2.243 26.197 1.00 89.81 87 GLN A C 1
ATOM 649 O O . GLN A 1 87 ? -23.477 -2.720 26.256 1.00 89.81 87 GLN A O 1
ATOM 654 N N . GLY A 1 88 ? -21.346 -2.875 25.570 1.00 85.88 88 GLY A N 1
ATOM 655 C CA . GLY A 1 88 ? -21.503 -4.137 24.841 1.00 85.88 88 GLY A CA 1
ATOM 656 C C . GLY A 1 88 ? -22.314 -4.012 23.547 1.00 85.88 88 GLY A C 1
ATOM 657 O O . GLY A 1 88 ? -22.714 -5.023 22.974 1.00 85.88 88 GLY A O 1
ATOM 658 N N . ASN A 1 89 ? -22.574 -2.790 23.072 1.00 89.75 89 ASN A N 1
ATOM 659 C CA . ASN A 1 89 ? -23.404 -2.544 21.899 1.00 89.75 89 ASN A CA 1
ATOM 660 C C . ASN A 1 89 ? -22.540 -2.454 20.631 1.00 89.75 89 ASN A C 1
ATOM 662 O O . ASN A 1 89 ? -22.096 -1.376 20.221 1.00 89.75 89 ASN A O 1
ATOM 666 N N . LEU A 1 90 ? -22.301 -3.615 20.018 1.00 87.94 90 LEU A N 1
ATOM 667 C CA . LEU A 1 90 ? -21.472 -3.746 18.818 1.00 87.94 90 LEU A CA 1
ATOM 668 C C . LEU A 1 90 ? -22.084 -3.044 17.595 1.00 87.94 90 LEU A C 1
ATOM 670 O O . LEU A 1 90 ? -21.350 -2.424 16.825 1.00 87.94 90 LEU A O 1
ATOM 674 N N . ASP A 1 91 ? -23.411 -3.051 17.452 1.00 88.75 91 ASP A N 1
ATOM 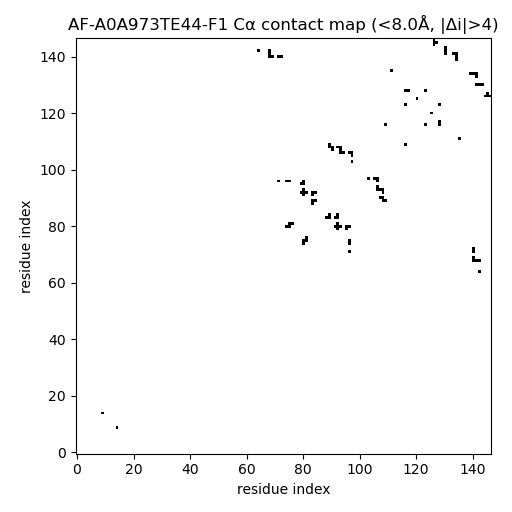675 C CA . ASP A 1 91 ? -24.104 -2.384 16.341 1.00 88.75 91 ASP A CA 1
ATOM 676 C C . ASP A 1 91 ? -23.977 -0.857 16.418 1.00 88.75 91 ASP A C 1
ATOM 678 O O . ASP A 1 91 ? -23.723 -0.178 15.416 1.00 88.75 91 ASP A O 1
ATOM 682 N N . ALA A 1 92 ? -24.102 -0.290 17.621 1.00 87.69 92 ALA A N 1
ATOM 683 C CA . ALA A 1 92 ? -23.897 1.139 17.840 1.00 87.69 92 ALA A CA 1
ATOM 684 C C . ALA A 1 92 ? -22.441 1.546 17.568 1.00 87.69 92 ALA A C 1
ATOM 686 O O . ALA A 1 92 ? -22.200 2.579 16.938 1.00 87.69 92 ALA A O 1
ATOM 687 N N . ALA A 1 93 ? -21.474 0.718 17.974 1.00 89.81 93 ALA A N 1
ATOM 688 C CA . ALA A 1 93 ? -20.065 0.937 17.666 1.00 89.81 93 ALA A CA 1
ATOM 689 C C . ALA A 1 93 ? -19.800 0.877 16.148 1.00 89.81 93 ALA A C 1
ATOM 691 O O . ALA A 1 93 ? -19.106 1.747 15.617 1.00 89.81 93 ALA A O 1
ATOM 692 N N . ALA A 1 94 ? -20.404 -0.075 15.427 1.00 90.62 94 ALA A N 1
ATOM 693 C CA . ALA A 1 94 ? -20.274 -0.199 13.971 1.00 90.62 94 ALA A CA 1
ATOM 694 C C . ALA A 1 94 ? -20.802 1.048 13.253 1.00 90.62 94 ALA A C 1
ATOM 696 O O . ALA A 1 94 ? -20.132 1.618 12.385 1.00 90.62 94 ALA A O 1
ATOM 697 N N . ASN A 1 95 ? -21.978 1.522 13.666 1.00 90.12 95 ASN A N 1
ATOM 698 C CA . ASN A 1 95 ? -22.585 2.736 13.132 1.00 90.12 95 ASN A CA 1
ATOM 699 C C . ASN A 1 95 ? -21.744 3.983 13.432 1.00 90.12 95 ASN A C 1
ATOM 701 O O . ASN A 1 95 ? -21.561 4.829 12.551 1.00 90.12 95 ASN A O 1
ATOM 705 N N . ALA A 1 96 ? -21.175 4.088 14.635 1.00 90.00 96 ALA A N 1
ATOM 706 C CA . ALA A 1 96 ? -20.278 5.184 14.994 1.00 90.00 96 ALA A CA 1
ATOM 707 C C . ALA A 1 96 ? -19.003 5.193 14.130 1.00 90.00 96 ALA A C 1
ATOM 709 O O . ALA A 1 96 ? -18.589 6.253 13.657 1.00 90.00 96 ALA A O 1
ATOM 710 N N . ILE A 1 97 ? -18.420 4.023 13.842 1.00 90.69 97 ILE A N 1
ATOM 711 C CA . ILE A 1 97 ? -17.272 3.906 12.928 1.00 90.69 97 ILE A CA 1
ATOM 712 C C . ILE A 1 97 ? -17.663 4.324 11.506 1.00 90.69 97 ILE A C 1
ATOM 714 O O . ILE A 1 97 ? -16.925 5.087 10.878 1.00 90.69 97 ILE A O 1
ATOM 718 N N . ARG A 1 98 ? -18.816 3.863 11.002 1.00 90.69 98 ARG A N 1
ATOM 719 C CA . ARG A 1 98 ? -19.305 4.160 9.644 1.00 90.69 98 ARG A CA 1
ATOM 720 C C . ARG A 1 98 ? -19.626 5.643 9.440 1.00 90.69 98 ARG A C 1
ATOM 722 O O . ARG A 1 98 ? -19.435 6.176 8.348 1.00 90.69 98 ARG A O 1
ATOM 729 N N . THR A 1 99 ? -20.116 6.320 10.474 1.00 87.88 99 THR A N 1
ATOM 730 C CA . THR A 1 99 ? -20.599 7.703 10.377 1.00 87.88 99 THR A CA 1
ATOM 731 C C . THR A 1 99 ? -19.494 8.654 9.912 1.00 87.88 99 THR A C 1
ATOM 733 O O . THR A 1 99 ? -18.443 8.791 10.538 1.00 87.88 99 THR A O 1
ATOM 736 N N . GLY A 1 100 ? -19.716 9.328 8.781 1.00 81.50 100 GLY A N 1
ATOM 737 C CA . GLY A 1 100 ? -18.738 10.245 8.186 1.00 81.50 100 GLY A CA 1
ATOM 738 C C . GLY A 1 100 ? -17.536 9.556 7.527 1.00 81.50 100 GLY A C 1
ATOM 739 O O . GLY A 1 100 ? -16.534 10.221 7.260 1.00 81.50 100 GLY A O 1
ATOM 740 N N . TRP A 1 101 ? -17.586 8.241 7.290 1.00 89.69 101 TRP A N 1
ATOM 741 C CA . TRP A 1 101 ? -16.579 7.526 6.507 1.00 89.69 101 TRP A CA 1
ATOM 742 C C . TRP A 1 101 ? -17.085 7.310 5.078 1.00 89.69 101 TRP A C 1
ATOM 744 O O . TRP A 1 101 ? -17.916 6.445 4.806 1.00 89.69 101 TRP A O 1
ATOM 754 N N . ALA A 1 102 ? -16.602 8.144 4.155 1.00 84.44 102 ALA A N 1
ATOM 755 C CA . ALA A 1 102 ? -16.981 8.060 2.750 1.00 84.44 102 ALA A CA 1
ATOM 756 C C . ALA A 1 102 ? -16.514 6.736 2.118 1.00 84.44 102 ALA A C 1
ATOM 758 O O . ALA A 1 102 ? -15.419 6.261 2.414 1.00 84.44 102 ALA A O 1
ATOM 759 N N . HIS A 1 103 ? -17.331 6.192 1.210 1.00 84.56 103 HIS A N 1
ATOM 760 C CA . HIS A 1 103 ? -17.050 4.982 0.421 1.00 84.56 103 HIS A CA 1
ATOM 761 C C . HIS A 1 103 ? -16.919 3.670 1.211 1.00 84.56 103 HIS A C 1
ATOM 763 O O . HIS A 1 103 ? -16.455 2.675 0.663 1.00 84.56 103 HIS A O 1
ATOM 769 N N . VAL A 1 104 ? -17.354 3.632 2.473 1.00 89.38 104 VAL A N 1
ATOM 770 C CA . VAL A 1 104 ? -17.462 2.372 3.216 1.00 89.38 104 VAL A CA 1
ATOM 771 C C . VAL A 1 104 ? -18.783 1.683 2.894 1.00 89.38 104 VAL A C 1
ATOM 773 O O . VAL A 1 104 ? -19.863 2.216 3.164 1.00 89.38 104 VAL A O 1
ATOM 776 N N . GLU A 1 105 ? -18.690 0.477 2.340 1.00 88.19 105 GLU A N 1
ATOM 777 C CA . GLU A 1 105 ? -19.8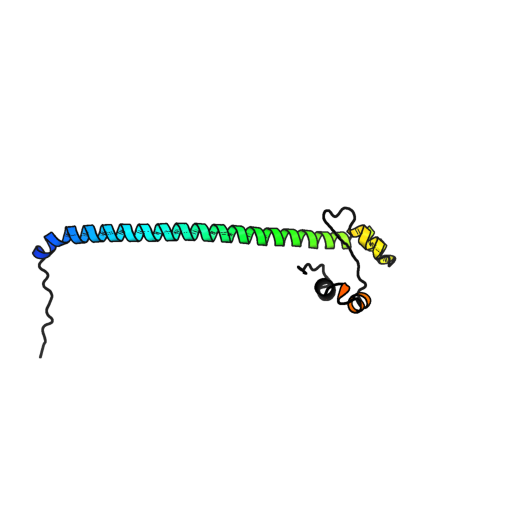48 -0.352 1.996 1.00 88.19 105 GLU A CA 1
ATOM 778 C C . GLU A 1 105 ? -20.476 -0.987 3.242 1.00 88.19 105 GLU A C 1
ATOM 780 O O . GLU A 1 105 ? -21.683 -0.858 3.475 1.00 88.19 105 GLU A O 1
ATOM 785 N N . SER A 1 106 ? -19.647 -1.594 4.093 1.00 87.25 106 SER A N 1
ATOM 786 C CA . SER A 1 106 ? -20.063 -2.281 5.316 1.00 87.25 106 SER A CA 1
ATOM 787 C C . SER A 1 106 ? -19.056 -2.079 6.446 1.00 87.25 106 SER A C 1
ATOM 789 O O . SER A 1 106 ? -17.847 -2.135 6.226 1.00 87.25 106 SER A O 1
ATOM 791 N N . VAL A 1 107 ? -19.565 -1.902 7.664 1.00 89.69 107 VAL A N 1
ATOM 792 C CA . VAL A 1 107 ? -18.791 -2.000 8.906 1.00 89.69 107 VAL A CA 1
ATOM 793 C C . VAL A 1 107 ? -19.492 -3.019 9.778 1.00 89.69 107 VAL A C 1
ATOM 795 O O . VAL A 1 107 ? -20.701 -2.931 9.965 1.00 89.69 107 VAL A O 1
ATOM 798 N N . GLU A 1 108 ? -18.729 -3.958 10.309 1.00 88.00 108 GLU A N 1
ATOM 799 C CA . GLU A 1 108 ? -19.223 -5.003 11.191 1.00 88.00 108 GLU A CA 1
ATOM 800 C C . GLU A 1 108 ? -18.214 -5.186 12.317 1.00 88.00 108 GLU A C 1
ATOM 802 O O . GLU A 1 108 ? -17.003 -5.165 12.075 1.00 88.00 108 GLU A O 1
ATOM 807 N N . LEU A 1 109 ? -18.708 -5.327 13.545 1.00 87.56 109 LEU A N 1
ATOM 808 C CA . LEU 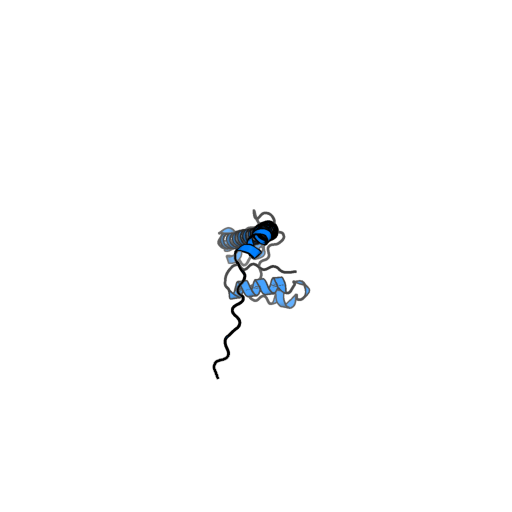A 1 109 ? -17.885 -5.692 14.688 1.00 87.56 109 LEU A CA 1
ATOM 809 C C . LEU A 1 109 ? -18.159 -7.145 15.032 1.00 87.56 109 LEU A C 1
ATOM 811 O O . LEU A 1 109 ? -19.300 -7.535 15.260 1.00 87.56 109 LEU A O 1
ATOM 815 N N . LEU A 1 110 ? -17.085 -7.921 15.080 1.00 87.38 110 LEU A N 1
ATOM 816 C CA . LEU A 1 110 ? -17.127 -9.325 15.440 1.00 87.38 110 LEU A CA 1
ATOM 817 C C . LEU A 1 110 ? -16.729 -9.486 16.910 1.00 87.38 110 LEU A C 1
ATOM 819 O O . LEU A 1 110 ? -15.840 -8.765 17.380 1.00 87.38 110 LEU A O 1
ATOM 823 N N . PRO A 1 111 ? -17.348 -10.427 17.635 1.00 85.75 111 PRO A N 1
ATOM 824 C CA . PRO A 1 111 ? -16.879 -10.798 18.957 1.00 85.75 111 PRO A CA 1
ATOM 825 C C . PRO A 1 111 ? -15.511 -11.506 18.857 1.00 85.75 111 PRO A C 1
ATOM 827 O O . PRO A 1 111 ? -15.203 -12.118 17.830 1.00 85.75 111 PRO A O 1
ATOM 830 N N . PRO A 1 112 ? -14.666 -11.418 19.898 1.00 84.81 112 PRO A N 1
ATOM 831 C CA . PRO A 1 112 ? -13.282 -11.893 19.843 1.00 84.81 112 PRO A CA 1
ATOM 832 C C . PRO A 1 112 ? -13.145 -13.419 19.735 1.00 84.81 112 PRO A C 1
ATOM 834 O O . PRO A 1 112 ? -12.103 -13.890 19.290 1.00 84.81 112 PRO A O 1
ATOM 837 N N . ASP A 1 113 ? -14.165 -14.188 20.125 1.00 86.94 113 ASP A N 1
ATOM 838 C CA . ASP A 1 113 ? -14.189 -15.654 20.010 1.00 86.94 113 ASP A CA 1
ATOM 839 C C . ASP A 1 113 ? -14.418 -16.148 18.571 1.00 86.94 113 ASP A C 1
ATOM 841 O O . ASP A 1 113 ? -14.035 -17.269 18.242 1.00 86.94 113 ASP A O 1
ATOM 845 N N . LEU A 1 114 ? -15.004 -15.310 17.705 1.00 87.62 114 LEU A N 1
ATOM 846 C CA . LEU A 1 114 ? -15.336 -15.616 16.309 1.00 87.62 114 LEU A CA 1
ATOM 847 C C . LEU A 1 114 ? -16.189 -16.888 16.097 1.00 87.62 114 LEU A C 1
ATOM 849 O O . LEU A 1 114 ? -16.377 -17.283 14.943 1.00 87.62 114 LEU A O 1
ATOM 853 N N . GLU A 1 115 ? -16.757 -17.519 17.134 1.00 87.62 115 GLU A N 1
ATOM 854 C CA . GLU A 1 115 ? -17.426 -18.829 17.030 1.00 87.62 115 GLU A CA 1
ATOM 855 C C . GLU A 1 115 ? -18.584 -18.787 16.033 1.00 87.62 115 GLU A C 1
ATOM 857 O O . GLU A 1 115 ? -18.709 -19.640 15.151 1.00 87.62 115 GLU A O 1
ATOM 862 N N . THR A 1 116 ? -19.394 -17.732 16.115 1.00 85.44 116 THR A N 1
ATOM 863 C CA . THR A 1 116 ? -20.520 -17.491 15.204 1.00 85.44 116 THR A CA 1
ATOM 864 C C . THR A 1 116 ? -20.071 -17.306 13.753 1.00 85.44 116 THR A C 1
ATOM 866 O O . THR A 1 116 ? -20.769 -17.725 12.830 1.00 85.44 116 THR A O 1
ATOM 869 N N . THR A 1 117 ? -18.885 -16.731 13.535 1.00 86.38 117 THR A N 1
ATOM 870 C CA . THR A 1 117 ? -18.317 -16.518 12.195 1.00 86.38 117 THR A CA 1
ATOM 871 C C . THR A 1 117 ? -17.781 -17.825 11.620 1.00 86.38 117 THR A C 1
ATOM 873 O O . THR A 1 117 ? -18.024 -18.117 10.451 1.00 86.38 117 THR A O 1
ATOM 876 N N . TYR A 1 118 ? -17.118 -18.652 12.434 1.00 88.81 118 TYR A N 1
ATOM 877 C CA . TYR A 1 118 ? -16.712 -20.000 12.029 1.00 88.81 118 TYR A CA 1
ATOM 878 C C . TYR A 1 118 ? -17.916 -20.885 11.700 1.00 88.81 118 TYR A C 1
ATOM 880 O O . TYR A 1 118 ? -17.910 -21.564 10.674 1.00 88.81 118 TYR A O 1
ATOM 888 N N . ALA A 1 119 ? -18.964 -20.850 12.527 1.00 91.12 119 ALA A N 1
ATOM 889 C CA . ALA A 1 119 ? -20.180 -21.635 12.315 1.00 91.12 119 ALA A CA 1
ATOM 890 C C . ALA A 1 119 ? -20.939 -21.235 11.037 1.00 91.12 119 ALA A C 1
ATOM 892 O O . ALA A 1 119 ? -21.611 -22.066 10.432 1.00 91.12 119 ALA A O 1
ATOM 893 N N . ALA A 1 120 ? -20.816 -19.976 10.605 1.00 88.88 120 ALA A N 1
ATOM 894 C CA . ALA A 1 120 ? -21.456 -19.456 9.400 1.00 88.88 120 ALA A CA 1
ATOM 895 C C . ALA A 1 120 ? -20.658 -19.717 8.103 1.00 88.88 120 ALA A C 1
ATOM 897 O O . ALA A 1 120 ? -21.064 -19.268 7.024 1.00 88.88 120 ALA A O 1
ATOM 898 N N . LEU A 1 121 ? -19.522 -20.421 8.165 1.00 87.00 121 LEU A N 1
ATOM 899 C CA . LEU A 1 121 ? -18.783 -20.823 6.969 1.00 87.00 121 LEU A CA 1
ATOM 900 C C . LEU A 1 121 ? -19.551 -21.890 6.165 1.00 87.00 121 LEU A C 1
ATOM 902 O O . LEU A 1 121 ? -20.182 -22.772 6.741 1.00 87.00 121 LEU A O 1
ATOM 906 N N . PRO A 1 122 ? -19.478 -21.852 4.821 1.00 84.94 122 PRO A N 1
ATOM 907 C CA . PRO A 1 122 ? -18.667 -20.946 4.001 1.00 84.94 122 PRO A CA 1
ATOM 908 C C . PRO A 1 122 ? -19.331 -19.589 3.697 1.00 84.94 122 PRO A C 1
ATOM 910 O O . PRO A 1 122 ? -18.717 -18.762 3.027 1.00 84.94 122 PRO A O 1
ATOM 913 N N . GLY A 1 123 ? -20.556 -19.339 4.171 1.00 83.31 123 GLY A N 1
ATOM 914 C CA . GLY A 1 123 ? -21.382 -18.190 3.777 1.00 83.31 123 GLY A CA 1
ATOM 915 C C . GLY A 1 123 ? -20.765 -16.814 4.053 1.00 83.31 123 GLY A C 1
ATOM 916 O O . GLY A 1 123 ? -20.963 -15.893 3.269 1.00 83.31 123 GLY A O 1
ATOM 917 N N . VAL A 1 124 ? -19.971 -16.678 5.120 1.00 81.44 124 VAL A N 1
ATOM 918 C CA . VAL A 1 124 ? -19.283 -15.419 5.485 1.00 81.44 124 VAL A CA 1
ATOM 919 C C . VAL A 1 124 ? -17.943 -15.191 4.768 1.00 81.44 124 VAL A C 1
ATOM 921 O O . VAL A 1 124 ? -17.384 -14.098 4.853 1.00 81.44 124 VAL A O 1
ATOM 924 N N . GLY A 1 125 ? -17.434 -16.201 4.054 1.00 85.44 125 GLY A N 1
ATOM 925 C CA . GLY A 1 125 ? -16.183 -16.143 3.296 1.00 85.44 125 GLY A CA 1
ATOM 926 C C . GLY A 1 125 ? -14.906 -16.281 4.140 1.00 85.44 125 GLY A C 1
ATOM 927 O O . GLY A 1 125 ? -14.696 -15.596 5.141 1.00 85.44 125 GLY A O 1
ATOM 928 N N . TYR A 1 126 ? -13.982 -17.129 3.680 1.00 88.81 126 TYR A N 1
ATOM 929 C CA . TYR A 1 126 ? -12.709 -17.398 4.367 1.00 88.81 126 TYR A CA 1
ATOM 930 C C . TYR A 1 126 ? -11.785 -16.174 4.461 1.00 88.81 126 TYR A C 1
ATOM 932 O O . TYR A 1 126 ? -11.028 -16.039 5.419 1.00 88.81 126 TYR A O 1
ATOM 940 N N . GLY A 1 127 ? -11.846 -15.259 3.486 1.00 87.81 127 GLY A N 1
ATOM 941 C CA . GLY A 1 127 ? -11.010 -14.057 3.478 1.00 87.81 127 GLY A CA 1
ATOM 942 C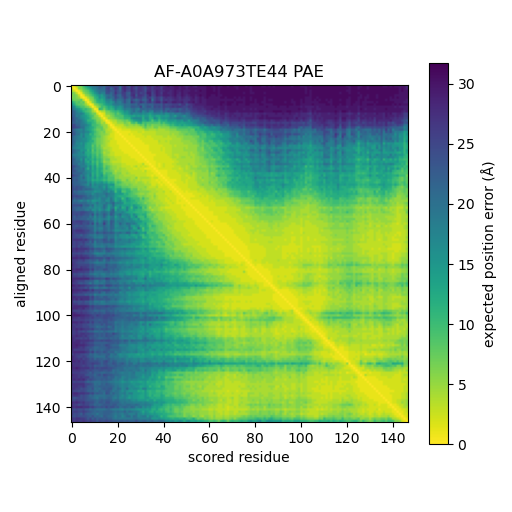 C . GLY A 1 127 ? -11.339 -13.091 4.618 1.00 87.81 127 GLY A C 1
ATOM 943 O O . GLY A 1 127 ? -10.426 -12.569 5.257 1.00 87.81 127 GLY A O 1
ATOM 944 N N . LYS A 1 128 ? -12.633 -12.900 4.913 1.00 88.25 128 LYS A N 1
ATOM 945 C CA . LYS A 1 128 ? -13.101 -12.047 6.015 1.00 88.25 128 LYS A CA 1
ATOM 946 C C . LYS A 1 128 ? -12.625 -12.593 7.361 1.00 88.25 128 LYS A C 1
ATOM 948 O O . LYS A 1 128 ? -12.040 -11.853 8.150 1.00 88.25 128 LYS A O 1
ATOM 953 N N . LEU A 1 129 ? -12.804 -13.895 7.576 1.00 90.00 129 LEU A N 1
ATOM 954 C CA . LEU A 1 129 ? -12.359 -14.573 8.790 1.00 90.00 129 LEU A CA 1
ATOM 955 C C . LEU A 1 129 ? -10.836 -14.489 8.970 1.00 90.00 129 LEU A C 1
ATOM 957 O O . LEU A 1 129 ? -10.368 -14.085 10.030 1.00 90.00 129 LEU A O 1
ATOM 961 N N . ALA A 1 130 ? -10.058 -14.755 7.917 1.00 90.12 130 ALA A N 1
ATOM 962 C CA . ALA A 1 130 ? -8.601 -14.685 7.990 1.00 90.12 130 ALA A CA 1
ATOM 963 C C . ALA A 1 130 ? -8.095 -13.279 8.368 1.00 90.12 130 ALA A C 1
ATOM 965 O O . ALA A 1 130 ? -7.080 -13.146 9.053 1.00 90.12 130 ALA A O 1
ATOM 966 N N . VAL A 1 131 ? -8.756 -12.212 7.898 1.00 91.69 131 VAL A N 1
ATOM 967 C CA . VAL A 1 131 ? -8.425 -10.828 8.290 1.00 91.69 131 VAL A CA 1
ATOM 968 C C . VAL A 1 131 ? -8.735 -10.583 9.762 1.00 91.69 131 VAL A C 1
ATOM 970 O O . VAL A 1 131 ? -7.905 -9.985 10.444 1.00 91.69 131 VAL A O 1
ATOM 973 N N . ALA A 1 132 ? -9.882 -11.060 10.248 1.00 91.06 132 ALA A N 1
ATOM 974 C CA . ALA A 1 132 ? -10.261 -10.934 11.652 1.00 91.06 132 ALA A CA 1
ATOM 975 C C . ALA A 1 132 ? -9.255 -11.649 12.571 1.00 91.06 132 ALA A C 1
ATOM 977 O O . ALA A 1 132 ? -8.726 -11.032 13.494 1.00 91.06 132 ALA A O 1
ATOM 978 N N . GLU A 1 133 ? -8.896 -12.897 12.259 1.00 91.06 133 GLU A N 1
ATOM 979 C CA . GLU A 1 133 ? -7.863 -13.654 12.982 1.00 91.06 133 GLU A CA 1
ATOM 980 C C . GLU A 1 133 ? -6.513 -12.926 12.991 1.00 91.06 133 GLU A C 1
ATOM 982 O O . GLU A 1 133 ? -5.844 -12.839 14.018 1.00 91.06 133 GLU A O 1
ATOM 987 N N . ALA A 1 134 ? -6.105 -12.366 11.851 1.00 91.44 134 ALA A N 1
ATOM 988 C CA . ALA A 1 134 ? -4.843 -11.643 11.752 1.00 91.44 134 ALA A CA 1
ATOM 989 C C . ALA A 1 134 ? -4.839 -10.346 12.565 1.00 91.44 134 ALA A C 1
ATOM 991 O O . ALA A 1 134 ? -3.810 -10.001 13.144 1.00 91.44 134 ALA A O 1
ATOM 992 N N . ALA A 1 135 ? -5.968 -9.638 12.614 1.00 91.19 135 ALA A N 1
ATOM 993 C CA . ALA A 1 135 ? -6.120 -8.449 13.442 1.00 91.19 135 ALA A CA 1
ATOM 994 C C . ALA A 1 135 ? -6.062 -8.796 14.938 1.00 91.19 135 ALA A C 1
ATOM 996 O O . ALA A 1 135 ? -5.393 -8.089 15.692 1.00 91.19 135 ALA A O 1
ATOM 997 N N . LEU A 1 136 ? -6.682 -9.911 15.351 1.00 91.12 136 LEU A N 1
ATOM 998 C CA . LEU A 1 136 ? -6.588 -10.429 16.720 1.00 91.12 136 LEU A CA 1
ATOM 999 C C . LEU A 1 136 ? -5.146 -10.822 17.073 1.00 91.12 136 LEU A C 1
ATOM 1001 O O . LEU A 1 136 ? -4.630 -10.393 18.101 1.00 91.12 136 LEU A O 1
ATOM 1005 N N . ALA A 1 137 ? -4.464 -11.566 16.199 1.00 91.88 137 ALA A N 1
ATOM 1006 C CA . ALA A 1 137 ? -3.085 -12.004 16.420 1.00 91.88 137 ALA A CA 1
ATOM 1007 C C . ALA A 1 137 ? -2.082 -10.838 16.471 1.00 91.88 137 ALA A C 1
ATOM 1009 O O . ALA A 1 137 ? -1.140 -10.862 17.260 1.00 91.88 137 ALA A O 1
ATOM 1010 N N . ALA A 1 138 ? -2.275 -9.812 15.638 1.00 90.25 138 ALA A N 1
ATOM 1011 C CA . ALA A 1 138 ? -1.424 -8.622 15.612 1.00 90.25 138 ALA A CA 1
ATOM 1012 C C . ALA A 1 138 ? -1.802 -7.576 16.675 1.00 90.25 138 ALA A C 1
ATOM 1014 O O . ALA A 1 138 ? -1.045 -6.625 16.875 1.00 90.25 138 ALA A O 1
ATOM 1015 N N . ASN A 1 139 ? -2.970 -7.717 17.313 1.00 88.44 139 ASN A N 1
ATOM 1016 C CA . ASN A 1 139 ? -3.596 -6.709 18.173 1.00 88.44 139 ASN A CA 1
ATOM 1017 C C . ASN A 1 139 ? -3.590 -5.299 17.542 1.00 88.44 139 ASN A C 1
ATOM 1019 O O . ASN A 1 139 ? -3.293 -4.291 18.186 1.00 88.44 139 ASN A O 1
ATOM 1023 N N . ALA A 1 140 ? -3.844 -5.239 16.233 1.00 86.88 140 ALA A N 1
ATOM 1024 C CA . ALA A 1 140 ? -3.753 -4.020 15.442 1.00 86.88 140 ALA A CA 1
ATOM 1025 C C . ALA A 1 140 ? -4.674 -4.089 14.213 1.00 86.88 140 ALA A C 1
ATOM 1027 O O . ALA A 1 140 ? -4.967 -5.181 13.723 1.00 86.88 140 ALA A O 1
ATOM 1028 N N . PRO A 1 141 ? -5.104 -2.940 13.659 1.00 89.12 141 PRO A N 1
ATOM 1029 C CA . PRO A 1 141 ? -5.842 -2.913 12.402 1.00 89.12 141 PRO A CA 1
ATOM 1030 C C . PRO A 1 141 ? -5.020 -3.509 11.248 1.00 89.12 141 PRO A C 1
ATOM 1032 O O . PRO A 1 141 ? -3.942 -3.013 10.917 1.00 89.12 141 PRO A O 1
ATOM 1035 N N . VAL A 1 142 ? -5.550 -4.554 10.607 1.00 90.12 142 VAL A N 1
ATOM 1036 C CA . VAL A 1 142 ? -4.938 -5.235 9.455 1.00 90.12 142 VAL A CA 1
ATOM 1037 C C . VAL A 1 142 ? -5.840 -5.076 8.237 1.00 90.12 142 VAL A C 1
ATOM 1039 O O . VAL A 1 142 ? -7.061 -5.146 8.343 1.00 90.12 142 VAL A O 1
ATOM 1042 N N . ALA A 1 143 ? -5.237 -4.885 7.065 1.00 90.25 143 ALA A N 1
ATOM 1043 C CA . ALA A 1 143 ? -5.953 -4.855 5.798 1.00 90.25 143 ALA A CA 1
ATOM 1044 C C . ALA A 1 143 ? -5.460 -5.974 4.875 1.00 90.25 143 ALA A C 1
ATOM 1046 O O . ALA A 1 143 ? -4.256 -6.218 4.773 1.00 90.25 143 ALA A O 1
ATOM 1047 N N . ARG A 1 144 ? -6.389 -6.646 4.186 1.00 87.62 144 ARG A N 1
ATOM 1048 C CA . ARG A 1 144 ? -6.083 -7.616 3.127 1.00 87.62 144 ARG A CA 1
ATOM 1049 C C . ARG A 1 144 ? -7.059 -7.470 1.972 1.00 87.62 144 ARG A C 1
ATOM 1051 O O . ARG A 1 144 ? -8.148 -6.929 2.129 1.00 87.62 144 ARG A O 1
ATOM 1058 N N . ILE A 1 145 ? -6.649 -8.000 0.829 1.00 82.94 145 ILE A N 1
ATOM 1059 C CA . ILE A 1 145 ? -7.506 -8.171 -0.338 1.00 82.94 145 ILE A CA 1
ATOM 1060 C C . ILE A 1 145 ? -8.110 -9.572 -0.239 1.00 82.94 145 ILE A C 1
ATOM 1062 O O . ILE A 1 145 ? -7.375 -10.555 -0.150 1.00 82.94 145 ILE A O 1
ATOM 1066 N N . ALA A 1 146 ? -9.437 -9.646 -0.224 1.00 80.12 146 ALA A N 1
ATOM 1067 C CA . ALA A 1 146 ? -10.202 -10.886 -0.286 1.00 80.12 146 ALA A CA 1
ATOM 1068 C C . ALA A 1 146 ? -11.013 -10.918 -1.592 1.00 80.12 146 ALA A C 1
ATOM 1070 O O . ALA A 1 146 ? -11.248 -9.869 -2.192 1.00 80.12 146 ALA A O 1
ATOM 1071 N N . ARG A 1 147 ? -11.376 -12.121 -2.044 1.00 61.47 147 ARG A N 1
ATOM 1072 C CA . ARG A 1 147 ? -12.170 -12.361 -3.255 1.00 61.47 147 ARG A CA 1
ATOM 1073 C C . ARG A 1 147 ? -13.615 -12.664 -2.895 1.00 61.47 147 ARG A C 1
ATOM 1075 O O . ARG A 1 147 ? -13.800 -13.336 -1.857 1.00 61.47 147 ARG A O 1
#

Sequence (147 aa):
MSESKPRLGLSAAALRPALPVVAVLCVLLALALAWIGFREWQDAQRSQALQASRDLAVQGTAQALKKQTKQLQDRLASVPVQAALAQGNLDAAANAIRTGWAHVESVELLPPDLETTYAALPGVGYGKLAVAEAALAANAPVARIAR

Foldseek 3Di:
DDPDDDDPCPDPVVCVVVVVVVVVVVVVVVVVVVVVVVVVVVVVVVVVVVVVVVVCVVVVVVVVVVVVQVLLVVQCVDPQLVVCVVVVNQVSNQVSSPPPDPPDPGGGDDDLVCPVVVVCPPVNPPVVVVLSVVCSVVVGRDDDDDD

Mean predicted aligned error: 11.46 Å

Secondary structure (DSSP, 8-state):
-----------HHHHTTHHHHHHHHHHHHHHHHHHHHHHHHHHHHHHHHHHHHHHHHHHHHHHHHHHHHHHHHHHHTSHHHHHHHHTT-HHHHHHHHHTT-TT--------TT-HHHHHTTTTT-HHHHHHHHHHHHHTS-------

Solvent-accessible surface area (backbone atoms only — not comparable to full-atom values): 8727 Å² total; per-residue (Å²): 141,79,86,77,74,86,72,84,78,77,51,74,77,72,45,60,78,47,49,61,56,50,50,52,50,51,51,54,48,51,53,52,51,52,52,50,55,52,50,53,51,52,52,50,52,53,52,50,53,52,50,50,52,51,49,50,52,51,50,52,50,53,51,51,49,51,50,52,45,49,51,50,52,55,43,59,71,29,66,70,24,47,54,24,51,76,69,69,34,48,67,58,20,24,51,50,56,47,58,93,45,84,93,64,90,78,66,81,67,77,64,93,81,45,60,72,57,64,69,43,56,74,80,68,39,71,52,58,51,53,43,52,55,49,20,61,75,63,73,43,85,66,87,80,91,65,133